Protein AF-A0A957HE48-F1 (afdb_monomer_lite)

Radius of gyration: 33.36 Å; chains: 1; bounding box: 82×27×82 Å

Sequence (131 aa):
MFGRALTSIVLWLTAMGMIFYLLTLNWILAFFITPMLLYGTFAVFALVWMDEVDFGNGRFYRTRSAAREAESQEEEEEEKRKRDRLDAVLRDLSDEDLLRLRERLSDGTVDDDLLYEQMIGTDGEFVRSRA

pLDDT: mean 71.48, std 18.02, range [35.34, 96.62]

Structure (mmCIF, N/CA/C/O backbone):
data_AF-A0A957HE48-F1
#
_entry.id   AF-A0A957HE48-F1
#
loop_
_atom_site.group_PDB
_atom_site.id
_atom_site.type_symbol
_atom_site.label_atom_id
_atom_site.label_alt_id
_atom_site.label_comp_id
_atom_site.label_asym_id
_atom_site.label_entity_id
_atom_site.label_seq_id
_atom_site.pdbx_PDB_ins_code
_atom_site.Cartn_x
_atom_site.Cartn_y
_atom_site.Cartn_z
_atom_site.occupancy
_atom_site.B_iso_or_equiv
_atom_site.auth_seq_id
_atom_site.auth_comp_id
_atom_site.auth_asym_id
_atom_site.auth_atom_id
_atom_site.pdbx_PDB_model_num
ATOM 1 N N . MET A 1 1 ? -0.940 -8.822 5.802 1.00 64.06 1 MET A N 1
ATOM 2 C CA . MET A 1 1 ? 0.522 -8.752 5.550 1.00 64.06 1 MET A CA 1
ATOM 3 C C . MET A 1 1 ? 0.979 -9.696 4.433 1.00 64.06 1 MET A C 1
ATOM 5 O O . MET A 1 1 ? 1.649 -9.227 3.524 1.00 64.06 1 MET A O 1
ATOM 9 N N . PHE A 1 2 ? 0.573 -10.976 4.429 1.00 84.44 2 PHE A N 1
ATOM 10 C CA . PHE A 1 2 ? 0.996 -11.967 3.417 1.00 84.44 2 PHE A CA 1
ATOM 11 C C . PHE A 1 2 ? 0.734 -11.553 1.953 1.00 84.44 2 PHE A C 1
ATOM 13 O O . PHE A 1 2 ? 1.615 -11.692 1.111 1.00 84.44 2 PHE A O 1
ATOM 20 N N . GLY A 1 3 ? -0.428 -10.956 1.656 1.00 85.00 3 GLY A N 1
ATOM 21 C CA . GLY A 1 3 ? -0.745 -10.479 0.301 1.00 85.00 3 GLY A CA 1
ATOM 22 C C . GLY A 1 3 ? 0.231 -9.419 -0.230 1.00 85.00 3 GLY A C 1
ATOM 23 O O . GLY A 1 3 ? 0.672 -9.524 -1.368 1.00 85.00 3 GLY A O 1
ATOM 24 N N . ARG A 1 4 ? 0.644 -8.457 0.612 1.00 81.94 4 ARG A N 1
ATOM 25 C CA . ARG A 1 4 ? 1.599 -7.387 0.246 1.00 81.94 4 ARG A CA 1
ATOM 26 C C . ARG A 1 4 ? 3.006 -7.939 -0.003 1.00 81.94 4 ARG A C 1
ATOM 28 O O . ARG A 1 4 ? 3.704 -7.506 -0.920 1.00 81.94 4 ARG A O 1
ATOM 35 N N . ALA A 1 5 ? 3.406 -8.935 0.788 1.00 88.19 5 ALA A N 1
ATOM 36 C CA . ALA A 1 5 ? 4.658 -9.649 0.571 1.00 88.19 5 ALA A CA 1
ATOM 37 C C . ALA A 1 5 ? 4.638 -10.375 -0.784 1.00 88.19 5 ALA A C 1
ATOM 39 O O . ALA A 1 5 ? 5.555 -10.197 -1.584 1.00 88.19 5 ALA A O 1
ATOM 40 N N . LEU A 1 6 ? 3.558 -11.096 -1.097 1.00 93.44 6 LEU A N 1
ATOM 41 C CA . LEU A 1 6 ? 3.416 -11.804 -2.369 1.00 93.44 6 LEU A CA 1
ATOM 42 C C . LEU A 1 6 ? 3.415 -10.848 -3.572 1.00 93.44 6 LEU A C 1
ATOM 44 O O . LEU A 1 6 ? 4.135 -11.097 -4.535 1.00 93.44 6 LEU A O 1
ATOM 48 N N . THR A 1 7 ? 2.703 -9.718 -3.503 1.00 89.81 7 THR A N 1
ATOM 49 C CA . THR A 1 7 ? 2.725 -8.709 -4.579 1.00 89.81 7 THR A CA 1
ATOM 50 C C . THR A 1 7 ? 4.113 -8.115 -4.787 1.00 89.81 7 THR A C 1
ATOM 52 O O . THR A 1 7 ? 4.516 -7.897 -5.926 1.00 89.81 7 THR A O 1
ATOM 55 N N . SER A 1 8 ? 4.872 -7.889 -3.709 1.00 91.19 8 SER A N 1
ATOM 56 C CA . SER A 1 8 ? 6.239 -7.376 -3.823 1.00 91.19 8 SER A CA 1
ATOM 57 C C . SER A 1 8 ? 7.185 -8.392 -4.463 1.00 91.19 8 SER A C 1
ATOM 59 O O . SER A 1 8 ? 7.956 -8.030 -5.346 1.00 91.19 8 SER A O 1
ATOM 61 N N . ILE A 1 9 ? 7.075 -9.670 -4.087 1.00 94.19 9 ILE A N 1
ATOM 62 C CA . ILE A 1 9 ? 7.880 -10.751 -4.662 1.00 94.19 9 ILE A CA 1
ATOM 63 C C . ILE A 1 9 ? 7.594 -10.871 -6.157 1.00 94.19 9 ILE A C 1
ATOM 65 O O . ILE A 1 9 ? 8.528 -10.911 -6.954 1.00 94.19 9 ILE A O 1
ATOM 69 N N . VAL A 1 10 ? 6.313 -10.876 -6.540 1.00 95.69 10 VAL A N 1
ATOM 70 C CA . VAL A 1 10 ? 5.914 -10.922 -7.950 1.00 95.69 10 VAL A CA 1
ATOM 71 C C . VAL A 1 10 ? 6.505 -9.732 -8.699 1.00 95.69 10 VAL A C 1
ATOM 73 O O . VAL A 1 10 ? 7.188 -9.950 -9.689 1.00 95.69 10 VAL A O 1
ATOM 76 N N . LEU A 1 11 ? 6.336 -8.505 -8.194 1.00 94.31 11 LEU A N 1
ATOM 77 C CA . LEU A 1 11 ? 6.848 -7.283 -8.824 1.00 94.31 11 LEU A CA 1
ATOM 78 C C . LEU A 1 11 ? 8.365 -7.323 -9.060 1.00 94.31 11 LEU A C 1
ATOM 80 O O . LEU A 1 11 ? 8.827 -6.985 -10.151 1.00 94.31 11 LEU A O 1
ATOM 84 N N . TRP A 1 12 ? 9.139 -7.767 -8.066 1.00 94.81 12 TRP A N 1
ATOM 85 C CA . TRP A 1 12 ? 10.593 -7.895 -8.191 1.00 94.81 12 TRP A CA 1
ATOM 86 C C . TRP A 1 12 ? 11.003 -8.975 -9.193 1.00 94.81 12 TRP A C 1
ATOM 88 O O . TRP A 1 12 ? 11.934 -8.759 -9.969 1.00 94.81 12 TRP A O 1
ATOM 98 N N . LEU A 1 13 ? 10.299 -10.110 -9.228 1.00 96.62 13 LEU A N 1
ATOM 99 C CA . LEU A 1 13 ? 10.560 -11.167 -10.208 1.00 96.62 13 LEU A CA 1
ATOM 100 C C . LEU A 1 13 ? 10.288 -10.693 -11.638 1.00 96.62 13 LEU A C 1
ATOM 102 O O . LEU A 1 13 ? 11.111 -10.942 -12.521 1.00 96.62 13 LEU A O 1
ATOM 106 N N . THR A 1 14 ? 9.192 -9.966 -11.874 1.00 95.31 14 THR A N 1
ATOM 107 C CA . THR A 1 14 ? 8.910 -9.402 -13.202 1.00 95.31 14 THR A CA 1
ATOM 108 C C . THR A 1 14 ? 9.965 -8.379 -13.608 1.00 95.31 14 THR A C 1
ATOM 110 O O . THR A 1 14 ? 10.433 -8.410 -14.746 1.00 95.31 14 THR A O 1
ATOM 113 N N . ALA A 1 15 ? 10.386 -7.508 -12.685 1.00 93.62 15 ALA A N 1
ATOM 114 C CA . ALA A 1 15 ? 11.427 -6.515 -12.945 1.00 93.62 15 ALA A CA 1
ATOM 115 C C . ALA A 1 15 ? 12.769 -7.174 -13.306 1.00 93.62 15 ALA A C 1
ATOM 117 O O . ALA A 1 15 ? 13.383 -6.820 -14.312 1.00 93.62 15 ALA A O 1
ATOM 118 N N . MET A 1 16 ? 13.193 -8.180 -12.536 1.00 95.12 16 MET A N 1
ATOM 119 C CA . MET A 1 16 ? 14.429 -8.926 -12.794 1.00 95.12 16 MET A CA 1
ATOM 120 C C . MET A 1 16 ? 14.378 -9.678 -14.125 1.00 95.12 16 MET A C 1
ATOM 122 O O . MET A 1 16 ? 15.336 -9.620 -14.897 1.00 95.12 16 MET A O 1
ATOM 126 N N . GLY A 1 17 ? 13.250 -10.323 -14.436 1.00 96.00 17 GLY A N 1
ATOM 127 C CA . GLY A 1 17 ? 13.049 -10.985 -15.725 1.00 96.00 17 GLY A CA 1
ATOM 128 C C . GLY A 1 17 ? 13.153 -10.012 -16.903 1.00 96.00 17 GLY A C 1
ATOM 129 O O . GLY A 1 17 ? 13.801 -10.314 -17.904 1.00 96.00 17 GLY A O 1
ATOM 130 N N . MET A 1 18 ? 12.585 -8.813 -16.763 1.00 93.69 18 MET A N 1
ATOM 131 C CA . MET A 1 18 ? 12.632 -7.775 -17.794 1.00 93.69 18 MET A CA 1
ATOM 132 C C . MET A 1 18 ? 14.048 -7.223 -18.004 1.00 93.69 18 MET A C 1
ATOM 134 O O . MET A 1 18 ? 14.474 -7.046 -19.144 1.00 93.69 18 MET A O 1
ATOM 138 N N . ILE A 1 19 ? 14.806 -7.011 -16.924 1.00 93.12 19 ILE A N 1
ATOM 139 C CA . ILE A 1 19 ? 16.210 -6.577 -16.995 1.00 93.12 19 ILE A CA 1
ATOM 140 C C . ILE A 1 19 ? 17.070 -7.649 -17.674 1.00 93.12 19 ILE A C 1
ATOM 142 O O . ILE A 1 19 ? 17.855 -7.334 -18.567 1.00 93.12 19 ILE A O 1
ATOM 146 N N . PHE A 1 20 ? 16.894 -8.920 -17.305 1.00 95.12 20 PHE A N 1
ATOM 147 C CA . PHE A 1 20 ? 17.631 -10.029 -17.912 1.00 95.12 20 PHE A CA 1
ATOM 148 C C . PHE A 1 20 ? 17.332 -10.169 -19.412 1.00 95.12 20 PHE A C 1
ATOM 150 O O . PHE A 1 20 ? 18.242 -10.339 -20.228 1.00 95.12 20 PHE A O 1
ATOM 157 N N . TYR A 1 21 ? 16.061 -10.025 -19.793 1.00 95.44 21 TYR A N 1
ATOM 158 C CA . TYR A 1 21 ? 15.648 -10.012 -21.194 1.00 95.44 21 TYR A CA 1
ATOM 159 C C . TYR A 1 21 ? 16.303 -8.863 -21.976 1.00 95.44 21 TYR A C 1
ATOM 161 O O . TYR A 1 21 ? 16.865 -9.088 -23.049 1.00 95.44 21 TYR A O 1
ATOM 169 N N . LEU A 1 22 ? 16.308 -7.647 -21.420 1.00 92.94 22 LEU A N 1
ATOM 170 C CA . LEU A 1 22 ? 16.947 -6.482 -22.043 1.00 92.94 22 LEU A CA 1
ATOM 171 C C . LEU A 1 22 ? 18.463 -6.658 -22.193 1.00 92.94 22 LEU A C 1
ATOM 173 O O . LEU A 1 22 ? 19.004 -6.339 -23.251 1.00 92.94 22 LEU A O 1
ATOM 177 N N . LEU A 1 23 ? 19.137 -7.205 -21.175 1.00 92.75 23 LEU A N 1
ATOM 178 C CA . LEU A 1 23 ? 20.569 -7.522 -21.228 1.00 92.75 23 LEU A CA 1
ATOM 179 C C . LEU A 1 23 ? 20.893 -8.520 -22.345 1.00 92.75 23 LEU A C 1
ATOM 181 O O . LEU A 1 23 ? 21.906 -8.363 -23.023 1.00 92.75 23 LEU A O 1
ATOM 185 N N . THR A 1 24 ? 20.021 -9.510 -22.556 1.00 94.62 24 THR A N 1
ATOM 186 C CA . THR A 1 24 ? 20.190 -10.528 -23.604 1.00 94.62 24 THR A CA 1
ATOM 187 C C . THR A 1 24 ? 19.970 -9.947 -25.002 1.00 94.62 24 THR A C 1
ATOM 189 O O . THR A 1 24 ? 20.653 -10.331 -25.947 1.00 94.62 24 THR A O 1
ATOM 192 N N . LEU A 1 25 ? 19.024 -9.015 -25.145 1.00 94.38 25 LEU A N 1
ATOM 193 C CA . LEU A 1 25 ? 18.668 -8.424 -26.433 1.00 94.38 25 LEU A CA 1
ATOM 194 C C . LEU A 1 25 ? 19.678 -7.362 -26.884 1.00 94.38 25 LEU A C 1
ATOM 196 O O . LEU A 1 25 ? 20.114 -7.372 -28.033 1.00 94.38 25 LEU A O 1
ATOM 200 N N . ASN A 1 26 ? 20.035 -6.429 -25.996 1.00 93.75 26 ASN A N 1
ATOM 201 C CA . ASN A 1 26 ? 21.005 -5.375 -26.278 1.00 93.75 26 ASN A CA 1
ATOM 202 C C . ASN A 1 26 ? 21.509 -4.726 -24.979 1.00 93.75 26 ASN A C 1
ATOM 204 O O . ASN A 1 26 ? 20.813 -3.928 -24.347 1.00 93.75 26 ASN A O 1
ATOM 208 N N . TRP A 1 27 ? 22.7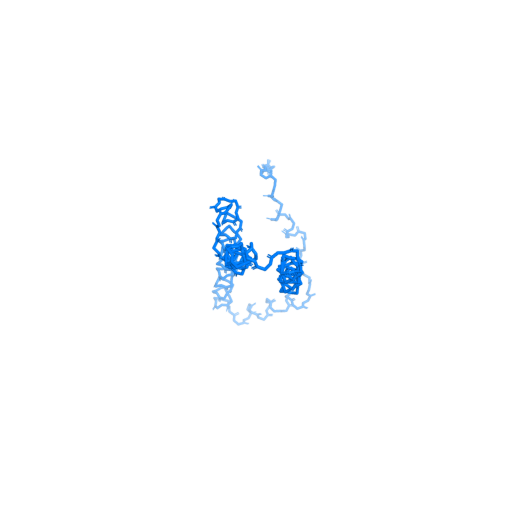64 -5.005 -24.630 1.00 93.88 27 TRP A N 1
ATOM 209 C CA . TRP A 1 27 ? 23.389 -4.509 -23.402 1.00 93.88 27 TRP A CA 1
ATOM 210 C C . TRP A 1 27 ? 23.518 -2.975 -23.342 1.00 93.88 27 TRP A C 1
ATOM 212 O O . TRP A 1 27 ? 23.430 -2.400 -22.258 1.00 93.88 27 TRP A O 1
ATOM 222 N N . ILE A 1 28 ? 23.667 -2.297 -24.488 1.00 93.25 28 ILE A N 1
ATOM 223 C CA . ILE A 1 28 ? 23.768 -0.830 -24.556 1.00 93.25 28 ILE A CA 1
ATOM 224 C C . ILE A 1 28 ? 22.415 -0.203 -24.219 1.00 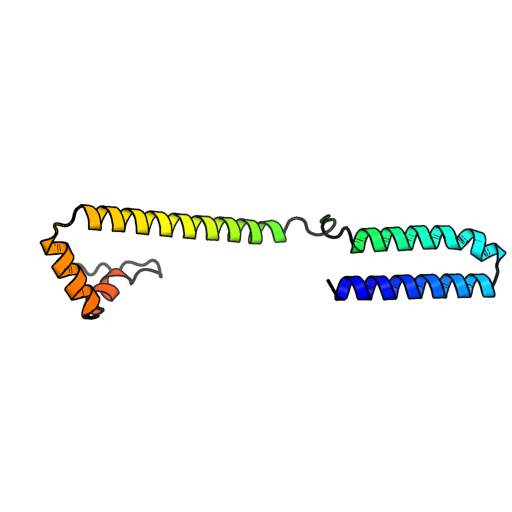93.25 28 ILE A C 1
ATOM 226 O O . ILE A 1 28 ? 22.344 0.711 -23.403 1.00 93.25 28 ILE A O 1
ATOM 230 N N . LEU A 1 29 ? 21.325 -0.715 -24.799 1.00 90.69 29 LEU A N 1
ATOM 231 C CA . LEU A 1 29 ? 19.972 -0.252 -24.467 1.00 90.69 29 LEU A CA 1
ATOM 232 C C . LEU A 1 29 ? 19.613 -0.567 -23.011 1.00 90.69 29 LEU A C 1
ATOM 234 O O . LEU A 1 29 ? 19.023 0.272 -22.329 1.00 90.69 29 LEU A O 1
ATOM 238 N N . ALA A 1 30 ? 20.010 -1.743 -22.517 1.00 91.62 30 ALA A N 1
ATOM 239 C CA . ALA A 1 30 ? 19.798 -2.129 -21.128 1.00 91.62 30 ALA A CA 1
ATOM 240 C C . ALA A 1 30 ? 20.433 -1.124 -20.157 1.00 91.62 30 ALA A C 1
ATOM 242 O O . ALA A 1 30 ? 19.802 -0.774 -19.162 1.00 91.62 30 ALA A O 1
ATOM 243 N N . PHE A 1 31 ? 21.623 -0.599 -20.462 1.00 93.12 31 PHE A N 1
ATOM 244 C CA . PHE A 1 31 ? 22.295 0.395 -19.621 1.00 93.12 31 PHE A CA 1
ATOM 245 C C . PHE A 1 31 ? 21.456 1.665 -19.399 1.00 93.12 31 PHE A C 1
ATOM 247 O O . PHE A 1 31 ? 21.411 2.183 -18.286 1.00 93.12 31 PHE A O 1
ATOM 254 N N . PHE A 1 32 ? 20.739 2.137 -20.424 1.00 94.75 32 PHE A N 1
ATOM 255 C CA . PHE A 1 32 ? 19.905 3.340 -20.321 1.00 94.75 32 PHE A CA 1
ATOM 256 C C . PHE A 1 32 ? 18.522 3.070 -19.718 1.00 94.75 32 PHE A C 1
ATOM 258 O O . PHE A 1 32 ? 18.010 3.885 -18.953 1.00 94.75 32 PHE A O 1
ATOM 265 N N . ILE A 1 33 ? 17.909 1.929 -20.041 1.00 92.19 33 ILE A N 1
ATOM 266 C CA . ILE A 1 33 ? 16.520 1.629 -19.654 1.00 92.19 33 ILE A CA 1
ATOM 267 C C . ILE A 1 33 ? 16.438 1.081 -18.223 1.00 92.19 33 ILE A C 1
ATOM 269 O O . ILE A 1 33 ? 15.512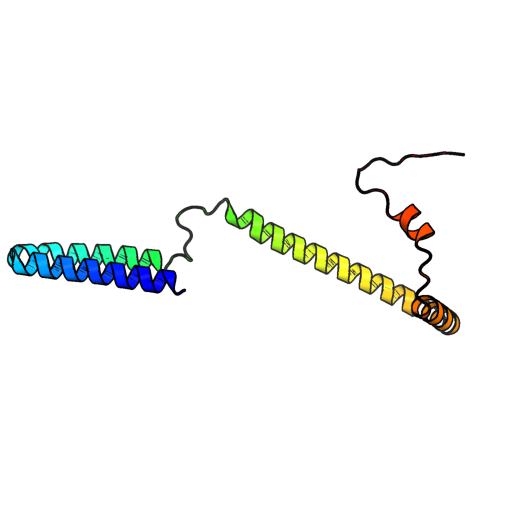 1.416 -17.484 1.00 92.19 33 ILE A O 1
ATOM 273 N N . THR A 1 34 ? 17.415 0.272 -17.803 1.00 92.31 34 THR A N 1
ATOM 274 C CA . THR A 1 34 ? 17.441 -0.368 -16.475 1.00 92.31 34 THR A CA 1
ATOM 275 C C . THR A 1 34 ? 17.291 0.615 -15.309 1.00 92.31 34 THR A C 1
ATOM 277 O O . THR A 1 34 ? 16.440 0.356 -14.457 1.00 92.31 34 THR A O 1
ATOM 280 N N . PRO A 1 35 ? 18.029 1.743 -15.229 1.00 93.56 35 PRO A N 1
ATOM 281 C CA . PRO A 1 35 ? 17.853 2.679 -14.120 1.00 93.56 35 PRO A CA 1
ATOM 282 C C . PRO A 1 35 ? 16.438 3.266 -14.087 1.00 93.56 35 PRO A C 1
ATOM 284 O O . PRO A 1 35 ? 15.837 3.333 -13.019 1.00 93.56 35 PRO A O 1
ATOM 287 N N . MET A 1 36 ? 15.860 3.614 -15.242 1.00 93.81 36 MET A N 1
ATOM 288 C CA . MET A 1 36 ? 14.489 4.132 -15.322 1.00 93.81 36 MET A CA 1
ATOM 289 C C . MET A 1 36 ? 13.460 3.113 -14.809 1.00 93.81 36 MET A C 1
ATOM 291 O O . MET A 1 36 ? 12.546 3.464 -14.062 1.00 93.81 36 MET A O 1
ATOM 295 N N . LEU A 1 37 ? 13.646 1.839 -15.156 1.00 93.00 37 LEU A N 1
ATOM 296 C CA . LEU A 1 37 ? 12.803 0.729 -14.712 1.00 93.00 37 LEU A CA 1
ATOM 297 C C . LEU A 1 37 ? 12.932 0.488 -13.199 1.00 93.00 37 LEU A C 1
ATOM 299 O O . LEU A 1 37 ? 11.927 0.333 -12.503 1.00 93.00 37 LEU A O 1
ATOM 303 N N . LEU A 1 38 ? 14.157 0.531 -12.668 1.00 93.62 38 LEU A N 1
ATOM 304 C CA . LEU A 1 38 ? 14.422 0.399 -11.235 1.00 93.62 38 LEU A CA 1
ATOM 305 C C . LEU A 1 38 ? 13.788 1.536 -10.430 1.00 93.62 38 LEU A C 1
ATOM 307 O O . LEU A 1 38 ? 13.106 1.265 -9.447 1.00 93.62 38 LEU A O 1
ATOM 311 N N . TYR A 1 39 ? 13.919 2.789 -10.870 1.00 94.62 39 TYR A N 1
ATOM 312 C CA . TYR A 1 39 ? 13.247 3.912 -10.209 1.00 94.62 39 TYR A CA 1
ATOM 313 C C . TYR A 1 39 ? 11.721 3.759 -10.216 1.00 94.62 39 TYR A C 1
ATOM 315 O O . TYR A 1 39 ? 11.084 3.970 -9.185 1.00 94.62 39 TYR A O 1
ATOM 323 N N . GLY A 1 40 ? 11.133 3.337 -11.341 1.00 92.31 40 GLY A N 1
ATOM 324 C CA . GLY A 1 40 ? 9.691 3.091 -11.434 1.00 92.31 40 GLY A CA 1
ATOM 325 C C . GLY A 1 40 ? 9.219 1.973 -10.500 1.00 92.31 40 GLY A C 1
ATOM 326 O O . GLY A 1 40 ? 8.264 2.147 -9.746 1.00 92.31 40 GLY A O 1
ATOM 327 N N . THR A 1 41 ? 9.917 0.836 -10.496 1.00 92.06 41 THR A N 1
ATOM 328 C CA . THR A 1 41 ? 9.592 -0.297 -9.608 1.00 92.06 41 THR A CA 1
ATOM 329 C C . THR A 1 41 ? 9.769 0.055 -8.135 1.00 92.06 41 THR A C 1
ATOM 331 O O . THR A 1 41 ? 8.929 -0.325 -7.322 1.00 92.06 41 THR A O 1
ATOM 334 N N . PHE A 1 42 ? 10.790 0.845 -7.792 1.00 92.88 42 PHE A N 1
ATOM 335 C CA . PHE A 1 42 ? 11.000 1.338 -6.436 1.00 92.88 42 PHE A CA 1
ATOM 336 C C . PHE A 1 42 ? 9.896 2.307 -6.002 1.00 92.88 42 PHE A C 1
ATOM 338 O O . PHE A 1 42 ? 9.426 2.213 -4.874 1.00 92.88 42 PHE A O 1
ATOM 345 N N . ALA A 1 43 ? 9.423 3.184 -6.893 1.00 90.56 43 ALA A N 1
ATOM 346 C CA . ALA A 1 43 ? 8.295 4.070 -6.610 1.00 90.56 43 ALA A CA 1
ATOM 347 C C . ALA A 1 43 ? 7.002 3.282 -6.345 1.00 90.56 43 ALA A C 1
ATOM 349 O O . ALA A 1 43 ? 6.301 3.563 -5.378 1.00 90.56 43 ALA A O 1
ATOM 350 N N . VAL A 1 44 ? 6.709 2.251 -7.145 1.00 87.06 44 VAL A N 1
ATOM 351 C CA . VAL A 1 44 ? 5.541 1.380 -6.917 1.00 87.06 44 VAL A CA 1
ATOM 352 C C . VAL A 1 44 ? 5.697 0.571 -5.631 1.00 87.06 44 VAL A C 1
ATOM 354 O O . VAL A 1 44 ? 4.748 0.467 -4.860 1.00 87.06 44 VAL A O 1
ATOM 357 N N . PHE A 1 45 ? 6.885 0.028 -5.358 1.00 88.50 45 PHE A N 1
ATOM 358 C CA . PHE A 1 45 ? 7.168 -0.676 -4.108 1.00 88.50 45 PHE A CA 1
ATOM 359 C C . PHE A 1 45 ? 6.976 0.241 -2.897 1.00 88.50 45 PHE A C 1
ATOM 361 O O . PHE A 1 45 ? 6.303 -0.142 -1.940 1.00 88.50 45 PHE A O 1
ATOM 368 N N . ALA A 1 46 ? 7.511 1.462 -2.970 1.00 88.56 46 ALA A N 1
ATOM 369 C CA . ALA A 1 46 ? 7.320 2.486 -1.960 1.00 88.56 46 ALA A CA 1
ATOM 370 C C . ALA A 1 46 ? 5.836 2.799 -1.780 1.00 88.56 46 ALA A C 1
ATOM 372 O O . ALA A 1 46 ? 5.394 2.769 -0.650 1.00 88.56 46 ALA A O 1
ATOM 373 N N . LEU A 1 47 ? 5.042 2.981 -2.840 1.00 84.06 47 LEU A N 1
ATOM 374 C CA . LEU A 1 47 ? 3.592 3.207 -2.726 1.00 84.06 47 LEU A CA 1
ATOM 375 C C . LEU A 1 47 ? 2.851 2.023 -2.086 1.00 84.06 47 LEU A C 1
ATOM 377 O O . LEU A 1 47 ? 2.052 2.216 -1.178 1.00 84.06 47 LEU A O 1
ATOM 381 N N . VAL A 1 48 ? 3.157 0.789 -2.497 1.00 84.75 48 VAL A N 1
ATOM 382 C CA . VAL A 1 48 ? 2.537 -0.435 -1.951 1.00 84.75 48 VAL A CA 1
ATOM 383 C C . VAL A 1 48 ? 2.860 -0.630 -0.469 1.00 84.75 48 VAL A C 1
ATOM 385 O O . VAL A 1 48 ? 2.077 -1.245 0.256 1.00 84.75 48 VAL A O 1
ATOM 388 N N . TRP A 1 49 ? 4.000 -0.130 0.007 1.00 84.56 49 TRP A N 1
ATOM 389 C CA . TRP A 1 49 ? 4.406 -0.204 1.414 1.00 84.56 49 TRP A CA 1
ATOM 390 C C . TRP A 1 49 ? 4.075 1.059 2.218 1.00 84.56 49 TRP A C 1
ATOM 392 O O . TRP A 1 49 ? 3.781 0.947 3.403 1.00 84.56 49 TRP A O 1
ATOM 402 N N . MET A 1 50 ? 4.022 2.220 1.570 1.00 79.94 50 MET A N 1
ATOM 403 C CA . MET A 1 50 ? 3.586 3.507 2.116 1.00 79.94 50 MET A CA 1
ATOM 404 C C . MET A 1 50 ? 2.066 3.658 2.126 1.00 79.94 50 MET A C 1
ATOM 406 O O . MET A 1 50 ? 1.604 4.741 2.435 1.00 79.94 50 MET A O 1
ATOM 410 N N . ASP A 1 51 ? 1.281 2.614 1.859 1.00 59.09 51 ASP A N 1
ATOM 411 C CA . ASP A 1 51 ? -0.197 2.616 1.889 1.00 59.09 51 ASP A CA 1
ATOM 412 C C . ASP A 1 51 ? -0.823 2.891 3.286 1.00 59.09 51 ASP A C 1
ATOM 414 O O . ASP A 1 51 ? -1.970 2.557 3.552 1.00 59.09 51 ASP A O 1
ATOM 418 N N . GLU A 1 52 ? -0.066 3.493 4.205 1.00 55.66 52 GLU A N 1
ATOM 419 C CA . GLU A 1 52 ? -0.590 4.290 5.326 1.00 55.66 52 GLU A CA 1
ATOM 420 C C . GLU A 1 52 ? -0.685 5.792 4.964 1.00 55.66 52 GLU A C 1
ATOM 422 O O . GLU A 1 52 ? -1.097 6.625 5.768 1.00 55.66 52 GLU A O 1
ATOM 427 N N . VAL A 1 53 ? -0.288 6.163 3.744 1.00 58.03 53 VAL A N 1
ATOM 428 C CA . VAL A 1 53 ? -0.394 7.502 3.175 1.00 58.03 53 VAL A CA 1
ATOM 429 C C . VAL A 1 53 ? -1.498 7.456 2.126 1.00 58.03 53 VAL A C 1
ATOM 431 O O . VAL A 1 53 ? -1.310 7.079 0.972 1.00 58.03 53 VAL A O 1
ATOM 434 N N . ASP A 1 54 ? -2.683 7.805 2.607 1.00 54.62 54 ASP A N 1
ATOM 435 C CA . ASP A 1 54 ? -3.978 7.788 1.936 1.00 54.62 54 ASP A CA 1
ATOM 436 C C . ASP A 1 54 ? -4.012 8.770 0.742 1.00 54.62 54 ASP A C 1
ATOM 438 O O . ASP A 1 54 ? -4.483 9.903 0.841 1.00 54.62 54 ASP A O 1
ATOM 442 N N . PHE A 1 55 ? -3.462 8.361 -0.406 1.00 53.09 55 PHE A N 1
ATOM 443 C CA . PHE A 1 55 ? -3.395 9.186 -1.623 1.00 53.09 55 PHE A CA 1
ATOM 444 C C . PHE A 1 55 ? -4.643 9.099 -2.516 1.00 53.09 55 PHE A C 1
ATOM 446 O O . PHE A 1 55 ? -4.642 9.654 -3.615 1.00 53.09 55 PHE A O 1
ATOM 453 N N . GLY A 1 56 ? -5.718 8.434 -2.080 1.00 46.53 56 GLY A N 1
ATOM 454 C CA . GLY A 1 56 ? -6.790 8.071 -3.011 1.00 46.53 56 GLY A CA 1
ATOM 455 C C . GLY A 1 56 ? -8.227 8.088 -2.513 1.00 46.53 56 GLY A C 1
ATOM 456 O O . GLY A 1 56 ? -9.104 8.042 -3.369 1.00 46.53 56 GLY A O 1
ATOM 457 N N . ASN A 1 57 ? -8.527 8.149 -1.207 1.00 45.06 57 ASN A N 1
ATOM 458 C CA . ASN A 1 57 ? -9.936 8.166 -0.778 1.00 45.06 57 ASN A CA 1
ATOM 459 C C . ASN A 1 57 ? -10.186 8.730 0.635 1.00 45.06 57 ASN A C 1
ATOM 461 O O . ASN A 1 57 ? -11.109 8.312 1.342 1.00 45.06 57 ASN A O 1
ATOM 465 N N . GLY A 1 58 ? -9.426 9.760 1.014 1.00 47.12 58 GLY A N 1
ATOM 466 C CA . GLY A 1 58 ? -9.477 10.441 2.316 1.00 47.12 58 GLY A CA 1
ATOM 467 C C . GLY A 1 58 ? -10.763 11.218 2.661 1.00 47.12 58 GLY A C 1
ATOM 468 O O . GLY A 1 58 ? -10.702 12.186 3.417 1.00 47.12 58 GLY A O 1
ATOM 469 N N . ARG A 1 59 ? -11.937 10.839 2.134 1.00 46.03 59 ARG A N 1
ATOM 470 C CA . ARG A 1 59 ? -13.243 11.365 2.590 1.00 46.03 59 ARG A CA 1
ATOM 471 C C . ARG A 1 59 ? -14.284 10.315 2.979 1.00 46.03 59 ARG A C 1
ATOM 473 O O . ARG A 1 59 ? -15.261 10.696 3.610 1.00 46.03 59 ARG A O 1
ATOM 480 N N . PHE A 1 60 ? -14.099 9.029 2.670 1.00 50.41 60 PHE A N 1
ATOM 481 C CA . PHE A 1 60 ? -15.153 8.031 2.925 1.00 50.41 60 PHE A CA 1
ATOM 482 C C . PHE A 1 60 ? -14.891 7.076 4.094 1.00 50.41 60 PHE A C 1
ATOM 484 O O . PHE A 1 60 ? -15.851 6.535 4.639 1.00 50.41 60 PHE A O 1
ATOM 491 N N . TYR A 1 61 ? -13.644 6.908 4.547 1.00 47.09 61 TYR A N 1
ATOM 492 C CA . TYR A 1 61 ? -13.347 5.985 5.654 1.00 47.09 61 TYR A CA 1
ATOM 493 C C . TYR A 1 61 ? -13.220 6.654 7.028 1.00 47.09 61 TYR A C 1
ATOM 495 O O . TYR A 1 61 ? -13.517 6.006 8.029 1.00 47.09 61 TYR A O 1
ATOM 503 N N . ARG A 1 62 ? -12.907 7.959 7.103 1.00 46.59 62 ARG A N 1
ATOM 504 C CA . ARG A 1 62 ? -12.857 8.675 8.394 1.00 46.59 62 ARG A CA 1
ATOM 505 C C . ARG A 1 62 ? -14.214 8.793 9.080 1.00 46.59 62 ARG A C 1
ATOM 507 O O . ARG A 1 62 ? -14.267 8.760 10.301 1.00 46.59 62 ARG A O 1
ATOM 514 N N . THR A 1 63 ? -15.309 8.888 8.331 1.00 50.00 63 THR A N 1
ATOM 515 C CA . THR A 1 63 ? -16.632 9.087 8.940 1.00 50.00 63 THR A CA 1
ATOM 516 C C . THR A 1 63 ? -17.152 7.832 9.635 1.00 50.00 63 THR A C 1
ATOM 518 O O . THR A 1 63 ? -17.936 7.960 10.558 1.00 50.00 63 THR A O 1
ATOM 521 N N . ARG A 1 64 ? -16.716 6.621 9.254 1.00 50.16 64 ARG A N 1
ATOM 522 C CA . ARG A 1 64 ? -17.143 5.388 9.943 1.00 50.16 64 ARG A CA 1
ATOM 523 C C . ARG A 1 64 ? -16.253 5.002 11.115 1.00 50.16 64 ARG A C 1
ATOM 525 O O . ARG A 1 64 ? -16.780 4.464 12.076 1.00 50.16 64 ARG A O 1
ATOM 532 N N . SER A 1 65 ? -14.944 5.245 11.054 1.00 49.97 65 SER A N 1
ATOM 533 C CA . SER A 1 65 ? -14.064 4.956 12.192 1.00 49.97 65 SER A CA 1
ATOM 534 C C . SER A 1 65 ? -14.219 5.997 13.299 1.00 49.97 65 SER A C 1
ATOM 536 O O . SER A 1 65 ? -14.326 5.606 14.448 1.00 49.97 65 SER A O 1
ATOM 538 N N . ALA A 1 66 ? -14.363 7.285 12.962 1.00 52.25 66 ALA A N 1
ATOM 539 C CA . ALA A 1 66 ? -14.652 8.318 13.958 1.00 52.25 66 ALA A CA 1
ATOM 540 C C . ALA A 1 66 ? -16.083 8.221 14.512 1.00 52.25 66 ALA A C 1
ATOM 542 O O . ALA A 1 66 ? -16.279 8.480 15.690 1.00 52.25 66 ALA A O 1
ATOM 543 N N . ALA A 1 67 ? -17.075 7.815 13.703 1.00 54.62 67 ALA A N 1
ATOM 544 C CA . ALA A 1 67 ? -18.419 7.545 14.221 1.00 54.62 67 ALA A CA 1
ATOM 545 C C . ALA A 1 67 ? -18.448 6.298 15.107 1.00 54.62 67 ALA A C 1
ATOM 547 O O . ALA A 1 67 ? -19.090 6.342 16.138 1.00 54.62 67 ALA A O 1
ATOM 548 N N . ARG A 1 68 ? -17.722 5.223 14.766 1.00 53.78 68 ARG A N 1
ATOM 549 C CA . ARG A 1 68 ? -17.621 4.045 15.643 1.00 53.78 68 ARG A CA 1
ATOM 550 C C . ARG A 1 68 ? -16.822 4.311 16.912 1.00 53.78 68 ARG A C 1
ATOM 552 O O . ARG A 1 68 ? -17.171 3.765 17.945 1.00 53.78 68 ARG A O 1
ATOM 559 N N . GLU A 1 69 ? -15.770 5.125 16.849 1.00 56.56 69 GLU A N 1
ATOM 560 C CA . GLU A 1 69 ? -15.022 5.534 18.043 1.00 56.56 69 GLU A CA 1
ATOM 561 C C . GLU A 1 69 ? -15.863 6.461 18.930 1.00 56.56 69 GLU A C 1
ATOM 563 O O . GLU A 1 69 ? -15.894 6.258 20.139 1.00 56.56 69 GLU A O 1
ATOM 568 N N . ALA A 1 70 ? -16.606 7.409 18.348 1.00 59.59 70 ALA A N 1
ATOM 569 C CA . ALA A 1 70 ? -17.539 8.259 19.089 1.00 59.59 70 ALA A CA 1
ATOM 570 C C . ALA A 1 70 ? -18.720 7.463 19.669 1.00 59.59 70 ALA A C 1
ATOM 572 O O . ALA A 1 70 ? -19.055 7.658 20.827 1.00 59.59 70 ALA A O 1
ATOM 573 N N . GLU A 1 71 ? -19.295 6.526 18.914 1.00 58.91 71 GLU A N 1
ATOM 574 C CA . GLU A 1 71 ? -20.369 5.632 19.369 1.00 58.91 71 GLU A CA 1
ATOM 575 C C . GLU A 1 71 ? -19.872 4.714 20.494 1.00 58.91 71 GLU A C 1
ATOM 577 O O . GLU A 1 71 ? -20.524 4.608 21.524 1.00 58.91 71 GLU A O 1
ATOM 582 N N . SER A 1 72 ? -18.661 4.151 20.381 1.00 60.00 72 SER A N 1
ATOM 583 C CA . SER A 1 72 ? -18.067 3.366 21.473 1.00 60.00 72 SER A CA 1
ATOM 584 C C . SER A 1 72 ? -17.764 4.207 22.718 1.00 60.00 72 SER A C 1
ATOM 586 O O . SER A 1 72 ? -17.930 3.727 23.834 1.00 60.00 72 SER A O 1
ATOM 588 N N . GLN A 1 73 ? -17.362 5.472 22.551 1.00 62.16 73 GLN A N 1
ATOM 589 C CA . GLN A 1 73 ? -17.146 6.382 23.678 1.00 62.16 73 GLN A CA 1
ATOM 590 C C . GLN A 1 73 ? -18.465 6.810 24.326 1.00 62.16 73 GLN A C 1
ATOM 592 O O . GLN A 1 73 ? -18.536 6.891 25.549 1.00 62.16 73 GLN A O 1
ATOM 597 N N . GLU A 1 74 ? -19.515 7.050 23.540 1.00 62.41 74 GLU A N 1
ATOM 598 C CA . GLU A 1 74 ? -20.853 7.347 24.054 1.00 62.41 74 GLU A CA 1
ATOM 599 C C . GLU A 1 74 ? -21.447 6.139 24.794 1.00 62.41 74 GLU A C 1
ATOM 601 O O . GLU A 1 74 ? -21.969 6.309 25.895 1.00 62.41 74 GLU A O 1
ATOM 606 N N . GLU A 1 75 ? -21.292 4.919 24.270 1.00 63.72 75 GLU A N 1
ATOM 607 C CA . GLU A 1 75 ? -21.695 3.684 24.956 1.00 63.72 75 GLU A CA 1
ATOM 608 C C . GLU A 1 75 ? -20.941 3.490 26.283 1.00 63.72 75 GLU A C 1
ATOM 610 O O . GLU A 1 75 ? -21.563 3.211 27.313 1.00 63.72 75 GLU A O 1
ATOM 615 N N . GLU A 1 76 ? -19.620 3.704 26.299 1.00 67.19 76 GLU A N 1
ATOM 616 C CA . GLU A 1 76 ? -18.808 3.635 27.522 1.00 67.19 76 GLU A CA 1
ATOM 617 C C . GLU A 1 76 ? -19.207 4.713 28.545 1.00 67.19 76 GLU A C 1
ATOM 619 O O . GLU A 1 76 ? -19.277 4.447 29.752 1.00 67.19 76 GLU A O 1
ATOM 624 N N . GLU A 1 77 ? -19.508 5.933 28.093 1.00 69.19 77 GLU A N 1
ATOM 625 C CA . GLU A 1 77 ? -19.983 7.009 28.961 1.00 69.19 77 GLU A CA 1
ATOM 626 C C . GLU A 1 77 ? -21.377 6.729 29.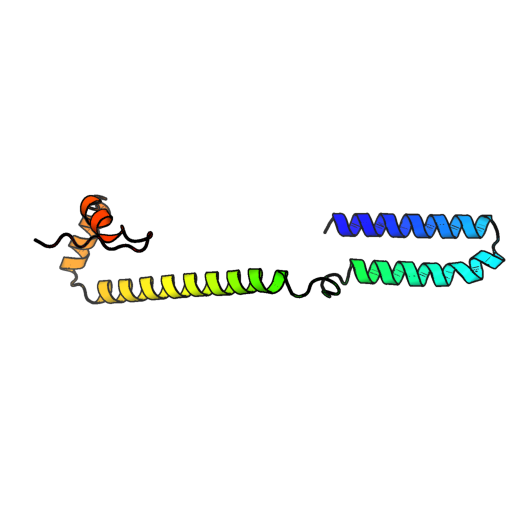532 1.00 69.19 77 GLU A C 1
ATOM 628 O O . GLU A 1 77 ? -21.628 6.996 30.714 1.00 69.19 77 GLU A O 1
ATOM 633 N N . GLU A 1 78 ? -22.292 6.187 28.730 1.00 72.81 78 GLU A N 1
ATOM 634 C CA . GLU A 1 78 ? -23.615 5.783 29.194 1.00 72.81 78 GLU A CA 1
ATOM 635 C C . GLU A 1 78 ? -23.541 4.645 30.209 1.00 72.81 78 GLU A C 1
ATOM 637 O O . GLU A 1 78 ? -24.235 4.687 31.231 1.00 72.81 78 GLU A O 1
ATOM 642 N N . GLU A 1 79 ? -22.697 3.642 29.968 1.00 71.31 79 GLU A N 1
ATOM 643 C CA . GLU A 1 79 ? -22.506 2.533 30.897 1.00 71.31 79 GLU A CA 1
ATOM 644 C C . GLU A 1 79 ? -21.910 3.025 32.219 1.00 71.31 79 GLU A C 1
ATOM 646 O O . GLU A 1 79 ? -22.389 2.660 33.296 1.00 71.31 79 GLU A O 1
ATOM 651 N N . LYS A 1 80 ? -20.930 3.933 32.160 1.00 74.50 80 LYS A N 1
ATOM 652 C CA . LYS A 1 80 ? -20.339 4.547 33.351 1.00 74.50 80 LYS A CA 1
ATOM 653 C C . LYS A 1 80 ? -21.368 5.339 34.157 1.00 74.50 80 LYS A C 1
ATOM 655 O O . LYS A 1 80 ? -21.463 5.156 35.367 1.00 74.50 80 LYS A O 1
ATOM 660 N N . ARG A 1 81 ? -22.218 6.139 33.501 1.00 72.44 81 ARG A N 1
ATOM 661 C CA . ARG A 1 81 ? -23.311 6.868 34.176 1.00 72.44 81 ARG A CA 1
ATOM 662 C C . ARG A 1 81 ? -24.353 5.925 34.782 1.00 72.44 81 ARG A C 1
ATOM 664 O O . ARG A 1 81 ? -24.913 6.243 35.831 1.00 72.44 81 ARG A O 1
ATOM 671 N N . LYS A 1 82 ? -24.636 4.783 34.143 1.00 75.44 82 LYS A N 1
ATOM 672 C CA . LYS A 1 82 ? -25.535 3.749 34.688 1.00 75.44 82 LYS A CA 1
ATOM 673 C C . LYS A 1 82 ? -24.930 3.104 35.939 1.00 75.44 82 LYS A C 1
ATOM 675 O O . LYS A 1 82 ? -25.635 3.000 36.939 1.00 75.44 82 LYS A O 1
ATOM 680 N N . ARG A 1 83 ? -23.637 2.758 35.913 1.00 72.75 83 ARG A N 1
ATOM 681 C CA . ARG A 1 83 ? -22.894 2.215 37.067 1.00 72.75 83 ARG A CA 1
ATOM 682 C C . ARG A 1 83 ? -22.863 3.198 38.236 1.00 72.75 83 ARG A C 1
ATOM 684 O O . ARG A 1 83 ? -23.264 2.832 39.332 1.00 72.75 83 ARG A O 1
ATOM 691 N N . ASP A 1 84 ? -22.523 4.459 37.980 1.00 75.94 84 ASP A N 1
ATOM 692 C CA . ASP A 1 84 ? -22.448 5.490 39.022 1.00 75.94 84 ASP A CA 1
ATOM 693 C C . ASP A 1 84 ? -23.813 5.745 39.692 1.00 75.94 84 ASP A C 1
ATOM 695 O O . ASP A 1 84 ? -23.892 5.959 40.902 1.00 75.94 84 ASP A O 1
ATOM 699 N N . ARG A 1 85 ? -24.913 5.695 38.925 1.00 75.06 85 ARG A N 1
ATOM 700 C CA . ARG A 1 85 ? -26.276 5.798 39.478 1.00 75.06 85 ARG A CA 1
ATOM 701 C C . ARG A 1 85 ? -26.648 4.583 40.324 1.00 75.06 85 ARG A C 1
ATOM 703 O O . ARG A 1 85 ? -27.262 4.754 41.372 1.00 75.06 85 ARG A O 1
ATOM 710 N N . LEU A 1 86 ? -26.288 3.381 39.880 1.00 74.38 86 LEU A N 1
ATOM 711 C CA . LEU A 1 86 ? -26.518 2.143 40.626 1.00 74.38 86 LEU A CA 1
ATOM 712 C C . LEU A 1 86 ? -25.740 2.139 41.943 1.00 74.38 86 LEU A C 1
ATOM 714 O O . LEU A 1 86 ? -26.323 1.866 42.986 1.00 74.38 86 LEU A O 1
ATOM 718 N N . ASP A 1 87 ? -24.471 2.533 41.911 1.00 77.38 87 ASP A N 1
ATOM 719 C CA . ASP A 1 87 ? -23.625 2.628 43.100 1.00 77.38 87 ASP A CA 1
ATOM 720 C C . ASP A 1 87 ? -24.136 3.688 44.084 1.00 77.38 87 ASP A C 1
ATOM 722 O O . ASP A 1 87 ? -24.112 3.475 45.297 1.00 77.38 87 ASP A O 1
ATOM 726 N N . ALA A 1 88 ? -24.657 4.813 43.582 1.00 77.38 88 ALA A N 1
ATOM 727 C CA . ALA A 1 88 ? -25.290 5.824 44.423 1.00 77.38 88 ALA A CA 1
ATOM 728 C C . ALA A 1 88 ? -26.553 5.286 45.116 1.00 77.38 88 ALA A C 1
ATOM 730 O O . ALA A 1 88 ? -26.718 5.500 46.313 1.00 77.38 88 ALA A O 1
ATOM 731 N N . VAL A 1 89 ? -27.407 4.552 44.395 1.00 73.81 89 VAL A N 1
ATOM 732 C CA . VAL A 1 89 ? -28.619 3.937 44.963 1.00 73.81 89 VAL A CA 1
ATOM 733 C C . VAL A 1 89 ? -28.263 2.840 45.967 1.00 73.81 89 VAL A C 1
ATOM 735 O O . VAL A 1 89 ? -28.828 2.811 47.053 1.00 73.81 89 VAL A O 1
ATOM 738 N N . LEU A 1 90 ? -27.292 1.974 45.660 1.00 69.69 90 LEU A N 1
ATOM 739 C CA . LEU A 1 90 ? -26.830 0.923 46.577 1.00 69.69 90 LEU A CA 1
ATOM 740 C C . LEU A 1 90 ? -26.238 1.490 47.869 1.00 69.69 90 LEU A C 1
ATOM 742 O O . LEU A 1 90 ? -26.360 0.869 48.920 1.00 69.69 90 LEU A O 1
ATOM 746 N N . ARG A 1 91 ? -25.612 2.667 47.800 1.00 71.88 91 ARG A N 1
ATOM 747 C CA . ARG A 1 91 ? -25.053 3.350 48.968 1.00 71.88 91 ARG A CA 1
ATOM 748 C C . ARG A 1 91 ? -26.112 4.042 49.831 1.00 71.88 91 ARG A C 1
ATOM 750 O O . ARG A 1 91 ? -25.862 4.249 51.015 1.00 71.88 91 ARG A O 1
ATOM 757 N N . ASP A 1 92 ? -27.239 4.423 49.238 1.00 74.44 92 ASP A N 1
ATOM 758 C CA . ASP A 1 92 ? -28.344 5.102 49.927 1.00 74.44 92 ASP A CA 1
ATOM 759 C C . ASP A 1 92 ? -29.374 4.112 50.509 1.00 74.44 92 ASP A C 1
ATOM 761 O O . ASP A 1 92 ? -30.230 4.489 51.307 1.00 74.44 92 ASP A O 1
ATOM 765 N N . LEU A 1 93 ? -29.279 2.828 50.142 1.00 69.19 93 LEU A N 1
ATOM 766 C CA . LEU A 1 93 ? -30.094 1.757 50.712 1.00 69.19 93 LEU A CA 1
ATOM 767 C C . LEU A 1 93 ? -29.583 1.342 52.096 1.00 69.19 93 LEU A C 1
ATOM 769 O O . LEU A 1 93 ? -28.384 1.207 52.332 1.00 69.19 93 LEU A O 1
ATOM 773 N N . SER A 1 94 ? -30.523 1.101 53.011 1.00 60.84 94 SER A N 1
ATOM 774 C CA . SER A 1 94 ? -30.224 0.566 54.338 1.00 60.84 94 SER A CA 1
ATOM 775 C C . SER A 1 94 ? -29.791 -0.907 54.259 1.00 60.84 94 SER A C 1
ATOM 777 O O . SER A 1 94 ? -30.176 -1.625 53.333 1.00 60.84 94 SER A O 1
ATOM 779 N N . ASP A 1 95 ? -29.022 -1.391 55.240 1.00 71.19 95 ASP A N 1
ATOM 780 C CA . ASP A 1 95 ? -28.523 -2.780 55.263 1.00 71.19 95 ASP A CA 1
ATOM 781 C C . ASP A 1 95 ? -29.654 -3.832 55.173 1.00 71.19 95 ASP A C 1
ATOM 783 O O . ASP A 1 95 ? -29.475 -4.906 54.593 1.00 71.19 95 ASP A O 1
ATOM 787 N N . GLU A 1 96 ? -30.843 -3.515 55.700 1.00 68.62 96 GLU A N 1
ATOM 788 C CA . GLU A 1 96 ? -32.039 -4.366 55.617 1.00 68.62 96 GLU A CA 1
ATOM 789 C C . GLU A 1 96 ? -32.647 -4.387 54.205 1.00 68.62 96 GLU A C 1
ATOM 791 O O . GLU A 1 96 ? -33.075 -5.441 53.719 1.00 68.62 96 GLU A O 1
ATOM 796 N N . ASP A 1 97 ? -32.646 -3.247 53.513 1.0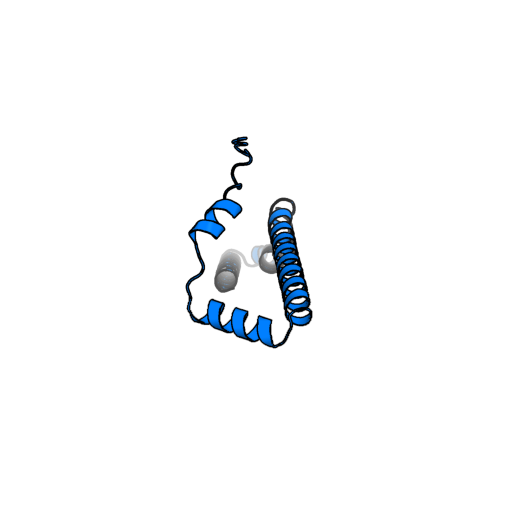0 67.50 97 ASP A N 1
ATOM 797 C CA . ASP A 1 97 ? -33.139 -3.145 52.138 1.00 67.50 97 ASP A CA 1
ATOM 798 C C . ASP A 1 97 ? -32.172 -3.793 51.140 1.00 67.50 97 ASP A C 1
ATOM 800 O O . ASP A 1 97 ? -32.614 -4.403 50.164 1.00 67.50 97 ASP A O 1
ATOM 804 N N . LEU A 1 98 ? -30.862 -3.755 51.412 1.00 69.38 98 LEU A N 1
ATOM 805 C CA . LEU A 1 98 ? -29.849 -4.469 50.630 1.00 69.38 98 LEU A CA 1
ATOM 806 C C . LEU A 1 98 ? -30.020 -5.991 50.717 1.00 69.38 98 LEU A C 1
ATOM 808 O O . LEU A 1 98 ? -29.878 -6.684 49.707 1.00 69.38 98 LEU A O 1
ATOM 812 N N . LEU A 1 99 ? -30.363 -6.520 51.896 1.00 71.75 99 LEU A N 1
ATOM 813 C CA . LEU A 1 99 ? -30.660 -7.944 52.077 1.00 71.75 99 LEU A CA 1
ATOM 814 C C . LEU A 1 99 ? -31.901 -8.367 51.286 1.00 71.75 99 LEU A C 1
ATOM 816 O O . LEU A 1 99 ? -31.840 -9.355 50.554 1.00 71.75 99 LEU A O 1
ATOM 820 N N . ARG A 1 100 ? -32.986 -7.585 51.350 1.00 72.62 100 ARG A N 1
ATOM 821 C CA . ARG A 1 100 ? -34.208 -7.839 50.563 1.00 72.62 100 ARG A CA 1
ATOM 822 C C . ARG A 1 100 ? -33.978 -7.718 49.059 1.00 72.62 100 ARG A C 1
ATOM 824 O O . ARG A 1 100 ? -34.519 -8.511 48.292 1.00 72.62 100 ARG A O 1
ATOM 831 N N . LEU A 1 101 ? -33.184 -6.740 48.622 1.00 68.69 101 LEU A N 1
ATOM 832 C CA . LEU A 1 101 ? -32.845 -6.555 47.211 1.00 68.69 101 LEU A CA 1
ATOM 833 C C . LEU A 1 101 ? -32.011 -7.730 46.689 1.00 68.69 101 LEU A C 1
ATOM 835 O O . LEU A 1 101 ? -32.288 -8.251 45.611 1.00 68.69 101 LEU A O 1
ATOM 839 N N . ARG A 1 102 ? -31.030 -8.188 47.475 1.00 73.38 102 ARG A N 1
ATOM 840 C CA . ARG A 1 102 ? -30.214 -9.364 47.157 1.00 73.38 102 ARG A CA 1
ATOM 841 C C . ARG A 1 102 ? -31.052 -10.635 47.083 1.00 73.38 102 ARG A C 1
ATOM 843 O O . ARG A 1 102 ? -30.857 -11.409 46.154 1.00 73.38 102 ARG A O 1
ATOM 850 N N . GLU A 1 103 ? -31.957 -10.844 48.035 1.00 71.62 103 GLU A N 1
ATOM 851 C CA . GLU A 1 103 ? -32.838 -12.015 48.072 1.00 71.62 103 GLU A CA 1
ATOM 852 C C . GLU A 1 103 ? -33.728 -12.061 46.820 1.00 71.62 103 GLU A C 1
ATOM 854 O O . GLU A 1 103 ? -33.721 -13.061 46.104 1.00 71.62 103 GLU A O 1
ATOM 859 N N . ARG A 1 104 ? -34.353 -10.931 46.452 1.00 67.62 104 ARG A N 1
ATOM 860 C CA . ARG A 1 104 ? -35.165 -10.800 45.227 1.00 67.62 104 ARG A CA 1
ATOM 861 C C . ARG A 1 104 ? -34.370 -10.982 43.933 1.00 67.62 104 ARG A C 1
ATOM 863 O O . ARG A 1 104 ? -34.853 -11.627 43.012 1.00 67.62 104 ARG A O 1
ATOM 870 N N . LEU A 1 105 ? -33.160 -10.423 43.847 1.00 70.12 105 LEU A N 1
ATOM 871 C CA . LEU A 1 105 ? -32.284 -10.614 42.685 1.00 70.12 105 LEU A CA 1
ATOM 872 C C . LEU A 1 105 ? -31.766 -12.059 42.588 1.00 70.12 105 LEU A C 1
ATOM 874 O O . LEU A 1 105 ? -31.535 -12.545 41.485 1.00 70.12 105 LEU A O 1
ATOM 878 N N . SER A 1 106 ? -31.586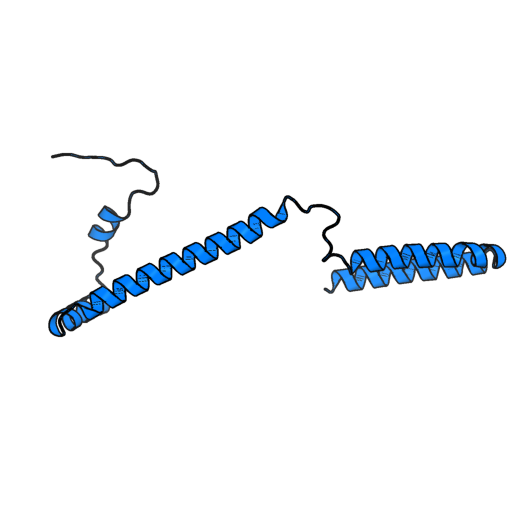 -12.747 43.723 1.00 68.62 106 SER A N 1
ATOM 879 C CA . SER A 1 106 ? -31.116 -14.138 43.767 1.00 68.62 106 SER A CA 1
ATOM 880 C C . SER A 1 106 ? -32.193 -15.170 43.433 1.00 68.62 106 SER A C 1
ATOM 882 O O . SER A 1 106 ? -31.856 -16.232 42.916 1.00 68.62 106 SER A O 1
ATOM 884 N N . ASP A 1 107 ? -33.464 -14.846 43.682 1.00 68.81 107 ASP A N 1
ATOM 885 C CA . ASP A 1 107 ? -34.615 -15.700 43.356 1.00 68.81 107 ASP A CA 1
ATOM 886 C C . ASP A 1 107 ? -34.929 -15.704 41.846 1.00 68.81 107 ASP A C 1
ATOM 888 O O . ASP A 1 107 ? -35.652 -16.558 41.341 1.00 68.81 107 ASP A O 1
ATOM 892 N N . GLY A 1 108 ? -34.353 -14.767 41.080 1.00 59.72 108 GLY A N 1
ATOM 893 C CA . GLY A 1 108 ? -34.460 -14.735 39.617 1.00 59.72 108 GLY A CA 1
ATOM 894 C C . GLY A 1 108 ? -35.857 -14.398 39.082 1.00 59.72 108 GLY A C 1
ATOM 895 O O . GLY A 1 108 ? -36.029 -14.294 37.870 1.00 59.72 108 GLY A O 1
ATOM 896 N N . THR A 1 109 ? -36.842 -14.173 39.952 1.00 57.47 109 THR A N 1
ATOM 897 C CA . THR A 1 109 ? -38.172 -13.666 39.604 1.00 57.47 109 THR A CA 1
ATOM 898 C C . THR A 1 109 ? -38.103 -12.154 39.401 1.00 57.47 109 THR A C 1
ATOM 900 O O . THR A 1 109 ? -38.530 -11.361 40.246 1.00 57.47 109 THR A O 1
ATOM 903 N N . VAL A 1 110 ? -37.503 -11.737 38.290 1.00 56.09 110 VAL A N 1
ATOM 904 C CA . VAL A 1 110 ? -37.798 -10.419 37.732 1.00 56.09 110 VAL A CA 1
ATOM 905 C C . VAL A 1 110 ? -39.216 -10.516 37.181 1.00 56.09 110 VAL A C 1
ATOM 907 O O . VAL A 1 110 ? -39.521 -11.408 36.396 1.00 56.09 110 VAL A O 1
ATOM 910 N N . ASP A 1 111 ? -40.105 -9.664 37.680 1.00 52.91 111 ASP A N 1
ATOM 911 C CA . ASP A 1 111 ? -41.491 -9.587 37.224 1.00 52.91 111 ASP A CA 1
ATOM 912 C C . ASP A 1 111 ? -41.488 -8.948 35.825 1.00 52.91 111 ASP A C 1
ATOM 914 O O . ASP A 1 111 ? -41.579 -7.728 35.672 1.00 52.91 111 ASP A O 1
ATOM 918 N N . ASP A 1 112 ? -41.234 -9.776 34.809 1.00 51.34 112 ASP A N 1
ATOM 919 C CA . ASP A 1 112 ? -41.034 -9.358 33.417 1.00 51.34 112 ASP A CA 1
ATOM 920 C C . ASP A 1 112 ? -42.251 -8.598 32.855 1.00 51.34 112 ASP A C 1
ATOM 922 O O . ASP A 1 112 ? -42.088 -7.751 31.974 1.00 51.34 112 ASP A O 1
ATOM 926 N N . ASP A 1 113 ? -43.448 -8.807 33.415 1.00 52.69 113 ASP A N 1
ATOM 927 C CA . ASP A 1 113 ? -44.676 -8.100 33.027 1.00 52.69 113 ASP A CA 1
ATOM 928 C C . ASP A 1 113 ? -44.595 -6.584 33.300 1.00 52.69 113 ASP A C 1
ATOM 930 O O . ASP A 1 113 ? -45.088 -5.783 32.505 1.00 52.69 113 ASP A O 1
ATOM 934 N N . LEU A 1 114 ? -43.896 -6.159 34.361 1.00 53.22 114 LEU A N 1
ATOM 935 C CA . LEU A 1 114 ? -43.664 -4.736 34.652 1.00 53.22 114 LEU A CA 1
ATOM 936 C C . LEU A 1 114 ? -42.546 -4.134 33.790 1.00 53.22 114 LEU A C 1
ATOM 938 O O . LEU A 1 114 ? -42.554 -2.935 33.501 1.00 53.22 114 LEU A O 1
ATOM 942 N N . LEU A 1 115 ? -41.577 -4.950 33.365 1.00 50.31 115 LEU A N 1
ATOM 943 C CA . LEU A 1 115 ? -40.453 -4.497 32.543 1.00 50.31 115 LEU A CA 1
ATOM 944 C C . LEU A 1 115 ? -40.901 -4.200 31.101 1.00 50.31 115 LEU A C 1
ATOM 946 O O . LEU A 1 115 ? -40.437 -3.234 30.490 1.00 50.31 115 LEU A O 1
ATOM 950 N N . TYR A 1 116 ? -41.846 -4.989 30.579 1.00 47.00 116 TYR A N 1
ATOM 951 C CA . TYR A 1 116 ? -42.426 -4.794 29.248 1.00 47.00 116 TYR A CA 1
ATOM 952 C C . TYR A 1 116 ? -43.328 -3.558 29.146 1.00 47.00 116 TYR A C 1
ATOM 954 O O . TYR A 1 116 ? -43.348 -2.918 28.094 1.00 47.00 116 TYR A O 1
ATOM 962 N N . GLU A 1 117 ? -44.014 -3.164 30.223 1.00 51.47 117 GLU A N 1
ATOM 963 C CA . GLU A 1 117 ? -44.842 -1.950 30.227 1.00 51.47 117 GLU A CA 1
ATOM 964 C C . GLU A 1 117 ? -43.994 -0.661 30.205 1.00 51.47 117 GLU A C 1
ATOM 966 O O . GLU A 1 117 ? -44.454 0.383 29.740 1.00 51.47 117 GLU A O 1
ATOM 971 N N . GLN A 1 118 ? -42.721 -0.734 30.619 1.00 50.69 118 GLN A N 1
ATOM 972 C CA . GLN A 1 118 ? -41.809 0.416 30.646 1.00 50.69 118 GLN A CA 1
ATOM 973 C C . GLN A 1 118 ? -40.776 0.446 29.500 1.00 50.69 118 GLN A C 1
ATOM 975 O O . GLN A 1 118 ? -40.212 1.509 29.230 1.00 50.69 118 GLN A O 1
ATOM 980 N N . MET A 1 119 ? -40.529 -0.671 28.800 1.00 43.91 119 MET A N 1
ATOM 981 C CA . MET A 1 119 ? -39.527 -0.755 27.718 1.00 43.91 119 MET A CA 1
ATOM 982 C C . MET A 1 119 ? -40.084 -0.710 26.284 1.00 43.91 119 MET A C 1
ATOM 984 O O . MET A 1 119 ? -39.296 -0.753 25.337 1.00 43.91 119 MET A O 1
ATOM 988 N N . ILE A 1 120 ? -41.399 -0.569 26.076 1.00 47.66 120 ILE A N 1
ATOM 989 C CA . ILE A 1 120 ? -41.954 -0.360 24.727 1.00 47.66 120 ILE A CA 1
ATOM 990 C C . ILE A 1 120 ? -42.080 1.134 24.427 1.00 47.66 120 ILE A C 1
ATOM 992 O O . ILE A 1 120 ? -42.997 1.824 24.867 1.00 47.66 120 ILE A O 1
ATOM 996 N N . GLY A 1 121 ? -41.141 1.609 23.610 1.00 44.66 121 GLY A N 1
ATOM 997 C CA . GLY A 1 121 ? -41.178 2.934 23.006 1.00 44.66 121 GLY A CA 1
ATOM 998 C C . GLY A 1 121 ? -40.005 3.215 22.069 1.00 44.66 121 GLY A C 1
ATOM 999 O O . GLY A 1 121 ? -39.438 4.299 22.134 1.00 44.66 121 GLY A O 1
ATOM 1000 N N . THR A 1 122 ? -39.614 2.263 21.216 1.00 43.97 122 THR A N 1
ATOM 1001 C CA . THR A 1 122 ? -38.550 2.449 20.203 1.00 43.97 122 THR A CA 1
ATOM 1002 C C . THR A 1 122 ? -39.076 2.624 18.775 1.00 43.97 122 THR A C 1
ATOM 1004 O O . THR A 1 122 ? -38.279 2.616 17.845 1.00 43.97 122 THR A O 1
ATOM 1007 N N . ASP A 1 123 ? -40.387 2.829 18.593 1.00 52.19 123 ASP A N 1
ATOM 1008 C CA . ASP A 1 123 ? -40.974 3.257 17.304 1.00 52.19 123 ASP A CA 1
ATOM 1009 C C . ASP A 1 123 ? -41.611 4.660 17.368 1.00 52.19 123 ASP A C 1
ATOM 1011 O O . ASP A 1 123 ? -42.387 5.061 16.511 1.00 52.19 123 ASP A O 1
ATOM 1015 N N . GLY A 1 124 ? -41.277 5.448 18.397 1.00 47.12 124 GLY A N 1
ATOM 1016 C CA . GLY A 1 124 ? -41.571 6.882 18.395 1.00 47.12 124 GLY A CA 1
ATOM 1017 C C . GLY A 1 124 ? -43.053 7.280 18.390 1.00 47.12 124 GLY A C 1
ATOM 1018 O O . GLY A 1 124 ? -43.353 8.398 17.979 1.00 47.12 124 GLY A O 1
ATOM 1019 N N . GLU A 1 125 ? -43.976 6.451 18.886 1.00 42.19 125 GLU A N 1
ATOM 1020 C CA . GLU A 1 125 ? -45.347 6.900 19.161 1.00 42.19 125 GLU A CA 1
ATOM 1021 C C . GLU A 1 125 ? -45.853 6.411 20.527 1.00 42.19 125 GLU A C 1
ATOM 1023 O O . GLU A 1 125 ? -45.932 5.217 20.810 1.00 42.19 125 GLU A O 1
ATOM 1028 N N . PHE A 1 126 ? -46.197 7.366 21.397 1.00 51.22 126 PHE A N 1
ATOM 1029 C CA . PHE A 1 126 ? -46.815 7.115 22.698 1.00 51.22 126 PHE A CA 1
ATOM 1030 C C . PHE A 1 126 ? -48.327 6.935 22.523 1.00 51.22 126 PHE A C 1
ATOM 1032 O O . PHE A 1 126 ? -49.046 7.921 22.328 1.00 51.22 126 PHE A O 1
ATOM 1039 N N . VAL A 1 127 ? -48.849 5.717 22.684 1.00 52.66 127 VAL A N 1
ATOM 1040 C CA . VAL A 1 127 ? -50.296 5.529 22.861 1.00 52.66 127 VAL A CA 1
ATOM 1041 C C . VAL A 1 127 ? -50.658 5.960 24.280 1.00 52.66 127 VAL A C 1
ATOM 1043 O O . VAL A 1 127 ? -50.617 5.191 25.235 1.00 52.66 127 VAL A O 1
ATOM 1046 N N . ARG A 1 128 ? -51.029 7.235 24.431 1.00 54.84 128 ARG A N 1
ATOM 1047 C CA . ARG A 1 128 ? -51.813 7.683 25.585 1.00 54.84 128 ARG A CA 1
ATOM 1048 C C . ARG A 1 128 ? -53.158 6.954 25.557 1.00 54.84 128 ARG A C 1
ATOM 1050 O O . ARG A 1 128 ? -54.075 7.428 24.891 1.00 54.84 128 ARG A O 1
ATOM 1057 N N . SER A 1 129 ? -53.335 5.887 26.331 1.00 41.62 129 SER A N 1
ATOM 1058 C CA . SER A 1 129 ? -54.682 5.505 26.767 1.00 41.62 129 SER A CA 1
ATOM 1059 C C . SER A 1 129 ? -54.930 6.074 28.157 1.00 41.62 129 SER A C 1
ATOM 1061 O O . SER A 1 129 ? -54.584 5.513 29.189 1.00 41.62 129 SER A O 1
ATOM 1063 N N . ARG A 1 130 ? -55.497 7.273 28.132 1.00 39.62 130 ARG A N 1
ATOM 1064 C CA . ARG A 1 130 ? -56.109 7.969 29.254 1.00 39.62 130 ARG A CA 1
ATOM 1065 C C . ARG A 1 130 ? -57.373 7.208 29.673 1.00 39.62 130 ARG A C 1
ATOM 1067 O O . ARG A 1 130 ? -58.283 7.125 28.851 1.00 39.62 130 ARG A O 1
ATOM 1074 N N . ALA A 1 131 ? -57.445 6.745 30.918 1.00 35.34 131 ALA A N 1
ATOM 1075 C CA . ALA A 1 131 ? -58.664 6.676 31.734 1.00 35.34 131 ALA A CA 1
ATOM 1076 C C . ALA A 1 131 ? -58.279 6.371 33.183 1.00 35.34 131 ALA A C 1
ATOM 1078 O O . ALA A 1 131 ? -57.708 5.286 33.410 1.00 35.34 131 ALA A O 1
#

Secondary structure (DSSP, 8-state):
-HHHHHHHHHHHHHHHHHHHHHHHH-HHHHHHHHHHHHHHHHHHHHHHH-TTS--S-TTTSHHHHHHHHHHHHHHHHHHHHHHHHHHHHHHHS-HHHHHHHHHHHHS----HHHHHHHH--SSS-------

Foldseek 3Di:
DVVLVVVLVVLVVVLVVVLVVCCVVDVVVSVVVNVVSVVVSVVVNCCSVVVVPCPDPVPPPCVVVVVVVVVVVVVVVVVVVVVVVVVVVCVVDDPVVNVVVVVVVVVVPPVVVVVVVVPPDPVPDDPPPDD